Protein AF-A0A397BBU7-F1 (afdb_monomer)

Foldseek 3Di:
DVAADPPPRHHDDPVVVVVVVVCPCPCVVVVVVVVVLVVQLVCCCVPPDDPVPDPDDSVNSSVVSVVD

InterPro domains:
  IPR001567 Peptidase M3A/M3B catalytic domain [PF01432] (3-64)
  IPR024077 Neurolysin/Thimet oligopeptidase, domain 2 [G3DSA:1.10.1370.10] (1-67)

Sequence (68 aa):
MVSGHVDTGAPLPDCMFGKLVASTRIMAATNLLKQLEFSALDMALHHQYDPYSTTETIFDVKDQVAER

Mean predicted aligned error: 4.96 Å

Solvent-accessible surface area (backbone atoms only — not comparable to full-atom values): 4280 Å² total; per-residue (Å²): 132,97,60,49,42,88,89,76,60,46,66,69,53,67,73,58,52,52,50,53,62,72,45,72,62,67,61,50,65,62,56,47,51,55,52,50,53,52,53,52,43,52,52,46,48,76,72,75,56,52,88,88,81,50,87,76,48,75,64,55,54,43,52,56,63,73,74,110

Organism: Aphanomyces astaci (NCBI:txid112090)

Radius of gyration: 21.36 Å; Cα contacts (8 Å, |Δi|>4): 24; chains: 1; bounding box: 44×27×50 Å

Secondary structure (DSSP, 8-state):
--SB-TTT-PBPPHHHHHHHHHTTTTTHHHHHHHHHHHHHHHHHHHHT--TTT----HHHHHHHHHT-

pLDDT: mean 93.34, std 6.6, range [55.38, 97.44]

Structure (mmCIF, N/CA/C/O backbone):
data_AF-A0A397BBU7-F1
#
_entry.id   AF-A0A397BBU7-F1
#
loop_
_atom_site.group_PDB
_atom_site.id
_atom_site.type_symbol
_atom_site.label_atom_id
_atom_site.label_alt_id
_atom_site.label_comp_id
_atom_site.label_asym_id
_atom_site.label_entity_id
_atom_site.label_seq_id
_atom_site.pdbx_PDB_ins_code
_atom_site.Cartn_x
_atom_site.Cartn_y
_atom_site.Cartn_z
_atom_site.occupancy
_atom_site.B_iso_or_equiv
_atom_site.auth_seq_id
_atom_site.auth_comp_id
_atom_site.auth_asym_id
_atom_site.auth_atom_id
_atom_site.pdbx_PDB_model_num
ATOM 1 N N . MET A 1 1 ? -5.980 1.837 29.199 1.00 55.38 1 MET A N 1
ATOM 2 C CA . MET A 1 1 ? -7.246 1.714 28.441 1.00 55.38 1 MET A CA 1
ATOM 3 C C . MET A 1 1 ? -6.901 1.946 26.975 1.00 55.38 1 MET A C 1
ATOM 5 O O . MET A 1 1 ? -6.237 2.937 26.719 1.00 55.38 1 MET A O 1
ATOM 9 N N . VAL A 1 2 ? -7.222 1.034 26.048 1.00 71.31 2 VAL A N 1
ATOM 10 C CA . VAL A 1 2 ? -6.792 1.163 24.632 1.00 71.31 2 VAL A CA 1
ATOM 11 C C . VAL A 1 2 ? -7.763 2.026 23.805 1.00 71.31 2 VAL A C 1
ATOM 13 O O . VAL A 1 2 ? -7.339 2.656 22.846 1.00 71.31 2 VAL A O 1
ATOM 16 N N . SER A 1 3 ? -9.039 2.133 24.205 1.00 79.38 3 SER A N 1
ATOM 17 C CA . SER A 1 3 ? -10.055 2.960 23.527 1.00 79.38 3 SER A CA 1
ATOM 18 C C . SER A 1 3 ? -10.919 3.756 24.520 1.00 79.38 3 SER A C 1
ATOM 20 O O . SER A 1 3 ? -11.960 3.273 24.975 1.00 79.38 3 SER A O 1
ATOM 22 N N . GLY A 1 4 ? -10.485 4.969 24.861 1.00 89.56 4 GLY A N 1
ATOM 23 C CA . GLY A 1 4 ? -11.245 5.929 25.667 1.00 89.56 4 GLY A CA 1
ATOM 24 C C . GLY A 1 4 ? -11.296 7.293 24.981 1.00 89.56 4 GLY A C 1
ATOM 25 O O . GLY A 1 4 ? -10.421 7.614 24.176 1.00 89.56 4 GLY A O 1
ATOM 26 N N . HIS A 1 5 ? -12.327 8.081 25.274 1.00 93.06 5 HIS A N 1
ATOM 27 C CA . HIS A 1 5 ? -12.445 9.443 24.763 1.00 93.06 5 HIS A CA 1
ATOM 28 C C . HIS A 1 5 ? -11.283 10.301 25.274 1.00 93.06 5 HIS A C 1
ATOM 30 O O . HIS A 1 5 ? -10.979 10.273 26.466 1.00 93.06 5 HIS A O 1
ATOM 36 N N . VAL A 1 6 ? -10.667 11.087 24.388 1.00 94.56 6 VAL A N 1
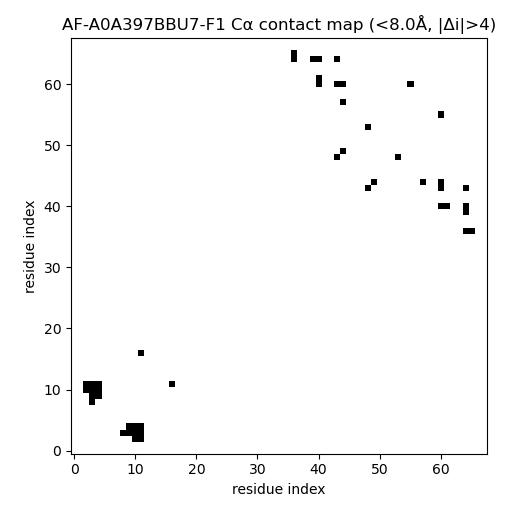ATOM 37 C CA . VAL A 1 6 ? -9.443 11.845 24.697 1.00 94.56 6 VAL A CA 1
ATOM 38 C C . VAL A 1 6 ? -9.631 12.830 25.855 1.00 94.56 6 VAL A C 1
ATOM 40 O O . VAL A 1 6 ? -8.797 12.867 26.752 1.00 94.56 6 VAL A O 1
ATOM 43 N N . ASP A 1 7 ? -10.760 13.545 25.889 1.00 95.38 7 ASP A N 1
ATOM 44 C CA . ASP A 1 7 ? -11.013 14.554 26.929 1.00 95.38 7 ASP A CA 1
ATOM 45 C C . ASP A 1 7 ? -11.632 13.994 28.219 1.00 95.38 7 ASP A C 1
ATOM 47 O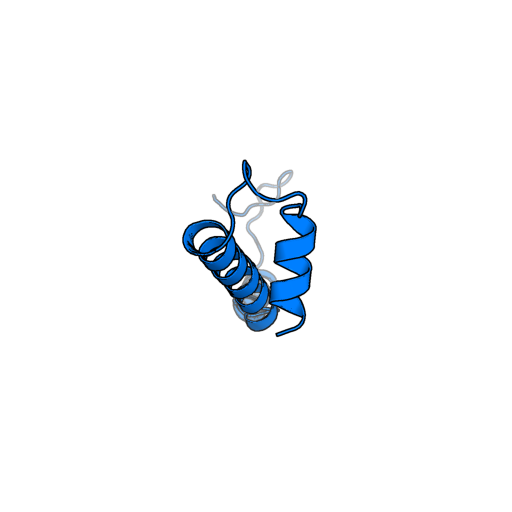 O . ASP A 1 7 ? -11.308 14.443 29.314 1.00 95.38 7 ASP A O 1
ATOM 51 N N . THR A 1 8 ? -12.556 13.032 28.115 1.00 94.38 8 THR A N 1
ATOM 52 C CA . THR A 1 8 ? -13.370 12.581 29.260 1.00 94.38 8 THR A CA 1
ATOM 53 C C . THR A 1 8 ? -12.891 11.263 29.857 1.00 94.38 8 THR A C 1
ATOM 55 O O . THR A 1 8 ? -13.343 10.881 30.933 1.00 94.38 8 THR A O 1
ATOM 58 N N . GLY A 1 9 ? -12.029 10.522 29.154 1.00 92.81 9 GLY A N 1
ATOM 59 C CA . GLY A 1 9 ? -11.620 9.169 29.529 1.00 92.81 9 GLY A CA 1
ATOM 60 C C . GLY A 1 9 ? -12.748 8.133 29.475 1.00 92.81 9 GLY A C 1
ATOM 61 O O . GLY A 1 9 ? -12.517 6.974 29.822 1.00 92.81 9 GLY A O 1
ATOM 62 N N . ALA A 1 10 ? -13.956 8.522 29.047 1.00 94.19 10 ALA A N 1
ATOM 63 C CA . ALA A 1 10 ? -15.094 7.620 28.957 1.00 94.19 10 ALA A CA 1
ATOM 64 C C . ALA A 1 10 ? -14.786 6.475 27.975 1.00 94.19 10 ALA A C 1
ATOM 66 O O . ALA A 1 10 ? -14.205 6.724 26.912 1.00 94.19 10 ALA A O 1
ATOM 67 N N . PRO A 1 11 ? -15.157 5.226 28.300 1.00 94.19 11 PRO A N 1
ATOM 68 C CA . PRO A 1 11 ? -14.900 4.092 27.425 1.00 94.19 11 PRO A CA 1
ATOM 69 C C . PRO A 1 11 ? -15.744 4.171 26.148 1.00 94.19 11 PRO A C 1
ATOM 71 O O . PRO A 1 11 ? -16.797 4.812 26.108 1.00 94.19 11 PRO A O 1
ATOM 74 N N . LEU A 1 12 ? -15.292 3.479 25.101 1.00 93.75 12 LEU A N 1
ATOM 75 C CA . LEU A 1 12 ? -16.072 3.303 23.877 1.00 93.75 12 LEU A CA 1
ATOM 76 C C . LEU A 1 12 ? -17.416 2.603 24.186 1.00 93.75 12 LEU A C 1
ATOM 78 O O . LEU A 1 12 ? -17.395 1.532 24.791 1.00 93.75 12 LEU A O 1
ATOM 82 N N . PRO A 1 13 ? -18.571 3.140 23.745 1.00 95.06 13 PRO A N 1
ATOM 83 C CA . PRO A 1 13 ? -19.862 2.492 23.965 1.00 95.06 13 PRO A CA 1
ATOM 84 C C . PRO A 1 13 ? -19.986 1.134 23.259 1.00 95.06 13 PRO A C 1
ATOM 86 O O . PRO A 1 13 ? -19.632 1.007 22.082 1.00 95.06 13 PRO A O 1
ATOM 89 N N . ASP A 1 14 ? -20.607 0.156 23.922 1.00 94.06 14 ASP A N 1
ATOM 90 C CA . ASP A 1 14 ? -20.783 -1.211 23.400 1.00 94.06 14 ASP A CA 1
ATOM 91 C C . ASP A 1 14 ? -21.501 -1.252 22.045 1.00 94.06 14 ASP A C 1
ATOM 93 O O . ASP A 1 14 ? -21.152 -2.036 21.161 1.00 94.06 14 ASP A O 1
ATOM 97 N N . CYS A 1 15 ? -22.478 -0.365 21.828 1.00 95.31 15 CYS A N 1
ATOM 98 C CA . CYS A 1 15 ? -23.206 -0.300 20.562 1.00 95.31 15 CYS A CA 1
ATOM 99 C C . CYS A 1 15 ? -22.319 0.159 19.390 1.00 95.31 15 CYS A C 1
ATOM 101 O O . CYS A 1 15 ? -22.514 -0.282 18.257 1.00 95.31 15 CYS A O 1
ATOM 103 N N . MET A 1 16 ? -21.332 1.025 19.646 1.00 94.12 16 MET A N 1
ATO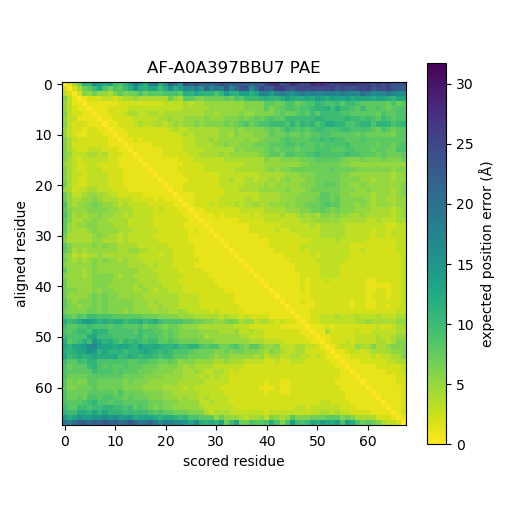M 104 C CA . MET A 1 16 ? -20.352 1.452 18.647 1.00 94.12 16 MET A CA 1
ATOM 105 C C . MET A 1 16 ? -19.301 0.371 18.434 1.00 94.12 16 MET A C 1
ATOM 107 O O . MET A 1 16 ? -18.970 0.069 17.289 1.00 94.12 16 MET A O 1
ATOM 111 N N . PHE A 1 17 ? -18.841 -0.265 19.512 1.00 94.00 17 PHE A N 1
ATOM 112 C CA . PHE A 1 17 ? -17.945 -1.412 19.421 1.00 94.00 17 PHE A CA 1
ATOM 113 C C . PHE A 1 17 ? -18.547 -2.530 18.556 1.00 94.00 17 PHE A C 1
ATOM 115 O O . PHE A 1 17 ? -17.896 -3.008 17.629 1.00 94.00 17 PHE A O 1
ATOM 122 N N . GLY A 1 18 ? -19.826 -2.865 18.756 1.00 95.50 18 GLY A N 1
ATOM 123 C CA . GLY A 1 18 ? -20.539 -3.841 17.927 1.00 95.50 18 GLY A CA 1
ATOM 124 C C . GLY A 1 18 ? -20.553 -3.480 16.437 1.00 95.50 18 GLY A C 1
ATOM 125 O O . GLY A 1 18 ? -20.333 -4.346 15.589 1.00 95.50 18 GLY A O 1
ATOM 126 N N . LYS A 1 19 ? -20.726 -2.193 16.098 1.00 96.00 19 LYS A N 1
ATOM 127 C CA . LYS A 1 19 ? -20.640 -1.719 14.705 1.00 96.00 19 LYS A CA 1
ATOM 128 C C . LYS A 1 19 ? -19.232 -1.875 14.126 1.00 96.00 19 LYS A C 1
ATOM 130 O O . LYS A 1 19 ? -19.107 -2.274 12.969 1.00 96.00 19 LYS A O 1
ATOM 135 N N . LEU A 1 20 ? -18.185 -1.601 14.909 1.00 94.44 20 LEU A N 1
ATOM 136 C CA . LEU A 1 20 ? -16.796 -1.796 14.475 1.00 94.44 20 LEU A CA 1
ATOM 137 C C . LEU A 1 20 ? -16.511 -3.274 14.194 1.00 94.44 20 LEU A C 1
ATOM 139 O O . LEU A 1 20 ? -15.968 -3.600 13.142 1.00 94.44 20 LEU A O 1
ATOM 143 N N . VAL A 1 21 ? -16.948 -4.172 15.084 1.00 95.19 21 VAL A N 1
ATOM 144 C CA . VAL A 1 21 ? -16.790 -5.625 14.907 1.00 95.19 21 VAL A CA 1
ATOM 145 C C . VAL A 1 21 ? -17.503 -6.108 13.643 1.00 95.19 21 VAL A C 1
ATOM 147 O O . VAL A 1 21 ? -16.909 -6.829 12.837 1.00 95.19 21 VAL A O 1
ATOM 150 N N . ALA A 1 22 ? -18.743 -5.666 13.415 1.00 96.75 22 ALA A N 1
ATOM 151 C CA . ALA A 1 22 ? -19.485 -5.977 12.193 1.00 96.75 22 ALA A CA 1
ATOM 152 C C . ALA A 1 22 ? -18.784 -5.455 10.922 1.00 96.75 22 ALA A C 1
ATOM 154 O O . ALA A 1 22 ? -18.891 -6.058 9.856 1.00 96.75 22 ALA A O 1
ATOM 155 N N . SER A 1 23 ? -18.019 -4.369 11.047 1.00 96.19 23 SER A N 1
ATOM 156 C CA . SER A 1 23 ? -17.317 -3.706 9.945 1.00 96.19 23 SER A CA 1
ATOM 157 C C . SER A 1 23 ? -15.931 -4.286 9.636 1.00 96.19 23 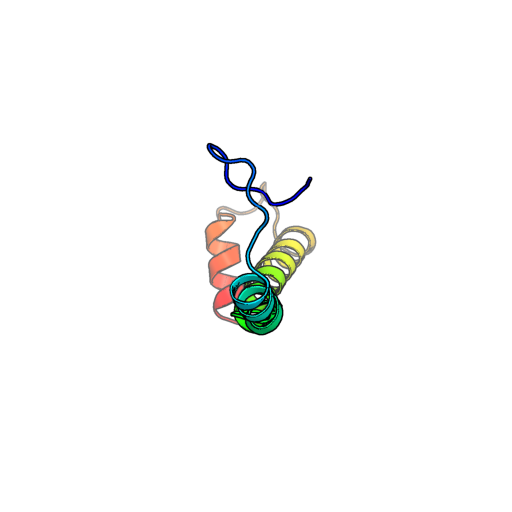SER A C 1
ATOM 159 O O . SER A 1 23 ? -15.302 -3.873 8.666 1.00 96.19 23 SER A O 1
ATOM 161 N N . THR A 1 24 ? -15.446 -5.267 10.403 1.00 94.31 24 THR A N 1
ATOM 162 C CA . THR A 1 24 ? -14.085 -5.839 10.269 1.00 94.31 24 THR A CA 1
ATOM 163 C C . THR A 1 24 ? -13.752 -6.406 8.889 1.00 94.31 24 THR A C 1
ATOM 165 O O . THR A 1 24 ? -12.582 -6.547 8.548 1.00 94.31 24 THR A O 1
AT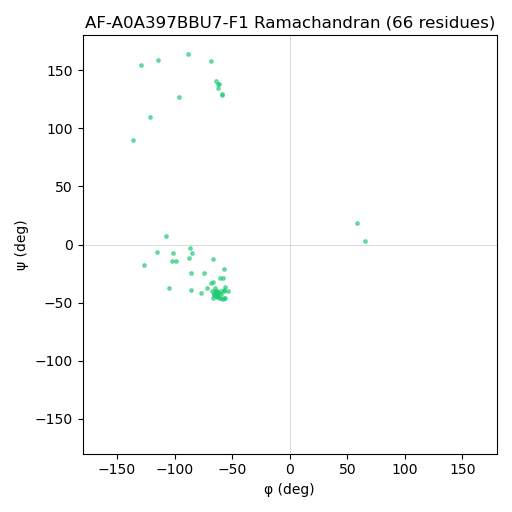OM 168 N N . ARG A 1 25 ? -14.768 -6.742 8.089 1.00 93.50 25 ARG A N 1
ATOM 169 C CA . ARG A 1 25 ? -14.609 -7.312 6.742 1.00 93.50 25 ARG A CA 1
ATOM 170 C C . ARG A 1 25 ? -14.967 -6.340 5.619 1.00 93.50 25 ARG A C 1
ATOM 172 O O . ARG A 1 25 ? -15.000 -6.745 4.457 1.00 93.50 25 ARG A O 1
ATOM 179 N N . ILE A 1 26 ? -15.233 -5.074 5.937 1.00 95.88 26 ILE A N 1
ATOM 180 C CA . ILE A 1 26 ? -15.479 -4.051 4.919 1.00 95.88 26 ILE A CA 1
ATOM 181 C C . ILE A 1 26 ? -14.249 -3.954 4.005 1.00 95.88 26 ILE A C 1
ATOM 183 O O . ILE A 1 26 ? -13.118 -3.870 4.474 1.00 95.88 26 ILE A O 1
ATOM 187 N N . MET A 1 27 ? -14.486 -4.005 2.690 1.00 96.06 27 MET A N 1
ATOM 188 C CA . MET A 1 27 ? -13.462 -3.950 1.634 1.00 96.06 27 MET A CA 1
ATOM 189 C C . MET A 1 27 ? -12.382 -5.045 1.685 1.00 96.06 27 MET A C 1
ATOM 191 O O . MET A 1 27 ? -11.352 -4.905 1.030 1.00 96.06 27 MET A O 1
ATOM 195 N N . ALA A 1 28 ? -12.599 -6.160 2.394 1.00 96.62 28 ALA A N 1
ATOM 196 C CA . ALA A 1 28 ? -11.596 -7.225 2.496 1.00 96.62 28 ALA A CA 1
ATOM 197 C C . ALA A 1 28 ? -11.109 -7.725 1.119 1.00 96.62 28 ALA A C 1
ATOM 199 O O . ALA A 1 28 ? -9.911 -7.912 0.925 1.00 96.62 28 ALA A O 1
ATOM 200 N N . ALA A 1 29 ? -12.017 -7.867 0.145 1.00 97.00 29 ALA A N 1
ATOM 201 C CA . ALA A 1 29 ? -11.671 -8.263 -1.220 1.00 97.00 29 ALA A CA 1
ATOM 202 C C . ALA A 1 29 ? -10.833 -7.203 -1.954 1.00 97.00 29 ALA A C 1
ATOM 204 O O . ALA A 1 29 ? -9.814 -7.538 -2.545 1.00 97.00 29 ALA A O 1
ATOM 205 N N . THR A 1 30 ? -11.211 -5.924 -1.880 1.00 97.31 30 THR A N 1
ATOM 206 C CA . THR A 1 30 ? -10.451 -4.820 -2.493 1.00 97.31 30 THR A CA 1
ATOM 207 C C . THR A 1 30 ? -9.051 -4.704 -1.894 1.00 97.31 30 THR A C 1
ATOM 209 O O . THR A 1 30 ? -8.072 -4.561 -2.622 1.00 97.31 30 THR A O 1
ATOM 212 N N . ASN A 1 31 ? -8.937 -4.831 -0.570 1.00 97.06 31 ASN A N 1
ATOM 213 C CA . ASN A 1 31 ? -7.649 -4.828 0.119 1.00 97.06 31 ASN A CA 1
ATOM 214 C C . ASN A 1 31 ? -6.783 -6.018 -0.310 1.00 97.06 31 ASN A C 1
ATOM 216 O O . ASN A 1 31 ? -5.584 -5.855 -0.527 1.00 97.06 31 ASN A O 1
ATOM 220 N N . LEU A 1 32 ? -7.386 -7.202 -0.469 1.00 97.44 32 LEU A N 1
ATOM 221 C CA . LEU A 1 32 ? -6.683 -8.384 -0.960 1.00 97.44 32 LEU A CA 1
ATOM 222 C C . LEU A 1 32 ? -6.222 -8.208 -2.411 1.00 97.44 32 LEU A C 1
ATOM 224 O O . LEU A 1 32 ? -5.075 -8.517 -2.709 1.00 97.44 32 LEU A O 1
ATOM 228 N N . LEU A 1 33 ? -7.065 -7.664 -3.293 1.00 96.56 33 LEU A N 1
ATOM 229 C CA . LEU A 1 33 ? -6.683 -7.361 -4.675 1.00 96.56 33 LEU A CA 1
ATOM 230 C C . LEU A 1 33 ? -5.470 -6.431 -4.731 1.00 96.56 33 LEU A C 1
ATOM 232 O O . LEU A 1 33 ? -4.566 -6.668 -5.524 1.00 96.56 33 LEU A O 1
ATOM 236 N N . LYS A 1 34 ? -5.390 -5.434 -3.840 1.00 95.88 34 LYS A N 1
ATOM 237 C CA . LYS A 1 34 ? -4.217 -4.557 -3.773 1.00 95.88 34 LYS A CA 1
ATOM 238 C C . LYS A 1 34 ? -2.946 -5.297 -3.348 1.00 95.88 34 LYS A C 1
ATOM 240 O O . LYS A 1 34 ? -1.874 -5.022 -3.876 1.00 95.88 34 LYS A O 1
ATOM 245 N N . GLN A 1 35 ? -3.053 -6.251 -2.424 1.00 97.38 35 GLN A N 1
ATOM 246 C CA . GLN A 1 35 ? -1.919 -7.108 -2.060 1.00 97.38 35 GLN A CA 1
ATOM 247 C C . GLN A 1 35 ? -1.491 -8.005 -3.226 1.00 97.38 35 GLN A C 1
ATOM 249 O O . GLN A 1 35 ? -0.299 -8.118 -3.493 1.00 97.38 35 GLN A O 1
ATOM 254 N N . LEU A 1 36 ? -2.449 -8.584 -3.956 1.00 96.75 36 LEU A N 1
ATOM 255 C CA . LEU A 1 36 ? -2.165 -9.396 -5.141 1.00 96.75 36 LEU A CA 1
ATOM 256 C C . LEU A 1 36 ? -1.490 -8.578 -6.248 1.00 96.75 36 LEU A C 1
ATOM 258 O O . LEU A 1 36 ? -0.538 -9.065 -6.847 1.00 96.75 36 LEU A O 1
ATOM 262 N N . GLU A 1 37 ? -1.920 -7.335 -6.473 1.00 95.88 37 GLU A N 1
ATOM 263 C CA . GLU A 1 37 ? -1.273 -6.407 -7.410 1.00 95.88 37 GLU A CA 1
ATOM 264 C C . GLU A 1 37 ? 0.200 -6.180 -7.034 1.00 95.88 37 GLU A C 1
ATOM 266 O O . GLU A 1 37 ? 1.084 -6.293 -7.883 1.00 95.88 37 GLU A O 1
ATOM 271 N N . PHE A 1 38 ? 0.487 -5.926 -5.751 1.00 96.00 38 PHE A N 1
ATOM 272 C CA . PHE A 1 38 ? 1.864 -5.765 -5.280 1.00 96.00 38 PHE A CA 1
ATOM 273 C C . PHE A 1 38 ? 2.693 -7.039 -5.442 1.00 96.00 38 PHE A C 1
ATOM 275 O O . PHE A 1 38 ? 3.828 -6.962 -5.903 1.00 96.00 38 PHE A O 1
ATOM 282 N N . SER A 1 39 ? 2.141 -8.205 -5.098 1.00 97.25 39 SER A N 1
ATOM 283 C CA . SER A 1 39 ? 2.842 -9.481 -5.268 1.00 97.25 39 SER A CA 1
ATOM 284 C C . SER A 1 39 ? 3.117 -9.800 -6.739 1.00 97.25 39 SER A C 1
ATOM 286 O O . SER A 1 39 ? 4.196 -10.280 -7.068 1.00 97.25 39 SER A O 1
ATOM 288 N N . ALA A 1 40 ? 2.171 -9.520 -7.638 1.00 96.25 40 ALA A N 1
ATOM 289 C CA . ALA A 1 40 ? 2.352 -9.751 -9.067 1.00 96.25 40 ALA A CA 1
ATOM 290 C C . ALA A 1 40 ? 3.439 -8.839 -9.658 1.00 96.25 40 ALA A C 1
ATOM 292 O O . ALA A 1 40 ? 4.299 -9.318 -10.400 1.00 96.25 40 ALA A O 1
ATOM 293 N N . LEU A 1 41 ? 3.446 -7.554 -9.282 1.00 96.50 41 LEU A N 1
ATOM 294 C CA . LEU A 1 41 ? 4.507 -6.621 -9.667 1.00 96.50 41 LEU A CA 1
ATOM 295 C C . LEU A 1 41 ? 5.873 -7.078 -9.142 1.00 96.50 41 LEU A C 1
ATOM 297 O O . LEU A 1 41 ? 6.841 -7.089 -9.896 1.00 96.50 41 LEU A O 1
ATOM 301 N N . ASP A 1 42 ? 5.951 -7.482 -7.872 1.00 97.00 42 ASP A N 1
ATOM 302 C CA . ASP A 1 42 ? 7.192 -7.959 -7.257 1.00 97.00 42 ASP A CA 1
ATOM 303 C C . ASP A 1 42 ? 7.791 -9.150 -8.020 1.00 97.00 42 ASP A C 1
ATOM 305 O O . ASP A 1 42 ? 8.976 -9.146 -8.357 1.00 97.00 42 ASP A O 1
ATOM 309 N N . MET A 1 43 ? 6.957 -10.130 -8.380 1.00 96.94 43 MET A N 1
ATOM 310 C CA . MET A 1 43 ? 7.390 -11.276 -9.181 1.00 96.94 43 MET A CA 1
ATOM 311 C C . MET A 1 43 ? 7.848 -10.865 -10.585 1.00 96.94 43 MET A C 1
ATOM 313 O O . MET A 1 43 ? 8.855 -11.379 -11.071 1.00 96.94 43 MET A O 1
ATOM 317 N N . ALA A 1 44 ? 7.143 -9.938 -11.240 1.00 95.38 44 ALA A N 1
ATOM 318 C CA . ALA A 1 44 ? 7.526 -9.449 -12.564 1.00 95.38 44 ALA A CA 1
ATOM 319 C C . ALA A 1 44 ? 8.892 -8.745 -12.531 1.00 95.38 44 ALA A C 1
ATOM 321 O O . ALA A 1 44 ? 9.757 -9.037 -13.362 1.00 95.38 44 ALA A O 1
ATOM 322 N N . LEU A 1 45 ? 9.112 -7.889 -11.528 1.00 96.19 45 LEU A N 1
ATOM 323 C CA . LEU A 1 45 ? 10.366 -7.159 -11.366 1.00 96.19 45 LEU A CA 1
ATOM 324 C C . LEU A 1 45 ? 11.554 -8.091 -11.101 1.00 96.19 45 LEU A C 1
ATOM 326 O O . LEU A 1 45 ? 12.625 -7.893 -11.659 1.00 96.19 45 LEU A O 1
ATOM 330 N N . HIS A 1 46 ? 11.376 -9.130 -10.286 1.00 95.81 46 HIS A N 1
ATOM 331 C CA . HIS A 1 46 ? 12.483 -10.014 -9.908 1.00 95.81 46 HIS A CA 1
ATOM 332 C C . HIS A 1 46 ? 12.725 -11.181 -10.871 1.00 95.81 46 HIS A C 1
ATOM 334 O O . HIS A 1 46 ? 13.745 -11.859 -10.755 1.00 95.81 46 HIS A O 1
ATOM 340 N N . HIS A 1 47 ? 11.813 -11.439 -11.810 1.00 94.12 47 HIS A N 1
ATOM 341 C CA . HIS A 1 47 ? 11.976 -12.507 -12.797 1.00 94.12 47 HIS A CA 1
ATOM 342 C C . HIS A 1 47 ? 12.340 -11.986 -14.195 1.00 94.12 47 HIS A C 1
ATOM 344 O O . HIS A 1 47 ? 13.052 -12.672 -14.926 1.00 94.12 47 HIS A O 1
ATOM 350 N N . GLN A 1 48 ? 11.791 -10.845 -14.625 1.00 87.88 48 GLN A N 1
ATOM 351 C CA . GLN A 1 48 ? 11.801 -10.442 -16.045 1.00 87.88 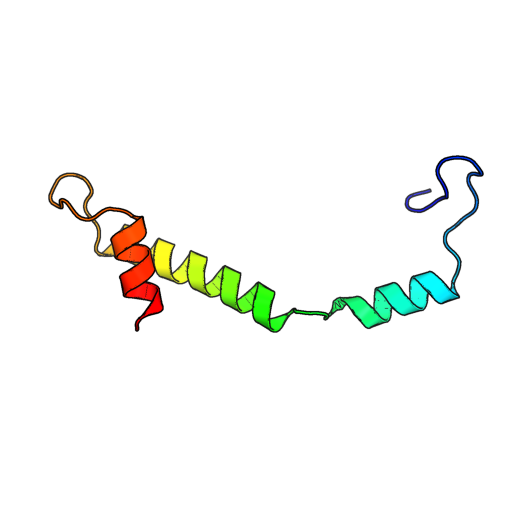48 GLN A CA 1
ATOM 352 C C . GLN A 1 48 ? 12.378 -9.046 -16.283 1.00 87.88 48 GLN A C 1
ATOM 354 O O . GLN A 1 48 ? 12.743 -8.738 -17.414 1.00 87.88 48 GLN A O 1
ATOM 359 N N . TYR A 1 49 ? 12.469 -8.214 -15.249 1.00 94.56 49 TYR A N 1
ATOM 360 C CA . TYR A 1 49 ? 12.933 -6.839 -15.370 1.00 94.56 49 TYR A CA 1
ATOM 361 C C . TYR A 1 49 ? 14.421 -6.728 -15.027 1.00 94.56 49 TYR A C 1
ATOM 363 O O . TYR A 1 49 ? 14.855 -7.134 -13.950 1.00 94.56 49 TYR A O 1
ATOM 371 N N . ASP A 1 50 ? 15.196 -6.129 -15.928 1.00 94.69 50 ASP A N 1
ATOM 372 C CA . ASP A 1 50 ? 16.588 -5.761 -15.678 1.00 94.69 50 ASP A CA 1
ATOM 373 C C . ASP A 1 50 ? 16.765 -4.245 -15.874 1.00 94.69 50 ASP A C 1
ATOM 375 O O . ASP A 1 50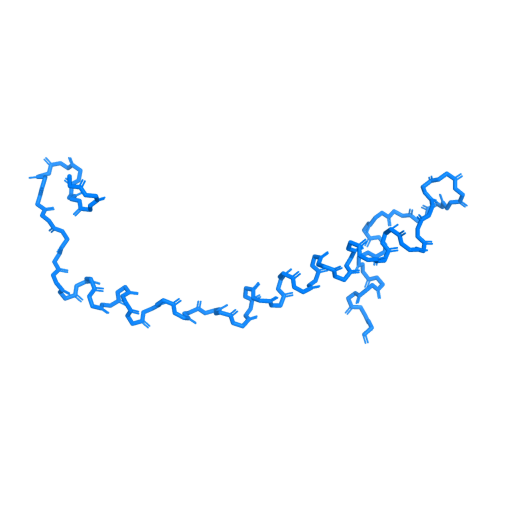 ? 16.725 -3.762 -17.010 1.00 94.69 50 ASP A O 1
ATOM 379 N N . PRO A 1 51 ? 16.995 -3.482 -14.789 1.00 92.81 51 PRO A N 1
ATOM 380 C CA . PRO A 1 51 ? 17.064 -2.024 -14.838 1.00 92.81 51 PRO A CA 1
ATOM 381 C C . PRO A 1 51 ? 18.257 -1.476 -15.634 1.00 92.81 51 PRO A C 1
ATOM 383 O O . PRO A 1 51 ? 18.290 -0.278 -15.903 1.00 92.81 51 PRO A O 1
ATOM 386 N N . TYR A 1 52 ? 19.249 -2.303 -15.981 1.00 94.81 52 TYR A N 1
ATOM 387 C CA . TYR A 1 52 ? 20.428 -1.869 -16.737 1.00 94.81 52 TYR A CA 1
ATOM 388 C C . TYR A 1 52 ? 20.338 -2.170 -18.234 1.00 94.81 52 TYR A C 1
ATOM 390 O O . TYR A 1 52 ? 21.131 -1.626 -19.006 1.00 94.81 52 TYR A O 1
ATOM 398 N N . SER A 1 53 ? 19.399 -3.022 -18.651 1.00 93.06 53 SER A N 1
ATOM 399 C CA . SER A 1 53 ? 19.236 -3.427 -20.052 1.00 93.06 53 SER A CA 1
ATOM 400 C C . SER A 1 53 ? 17.920 -2.980 -20.689 1.00 93.06 53 SER A C 1
ATOM 402 O O . SER A 1 53 ? 17.775 -3.107 -21.906 1.00 93.06 53 SER A O 1
ATOM 404 N N . THR A 1 54 ? 16.994 -2.400 -19.918 1.00 93.19 54 THR A N 1
ATOM 405 C CA . THR A 1 54 ? 15.728 -1.848 -20.424 1.00 93.19 54 THR A CA 1
ATOM 406 C C . THR A 1 54 ? 15.627 -0.329 -20.257 1.00 93.19 54 THR A C 1
ATOM 408 O O . THR A 1 54 ? 16.305 0.2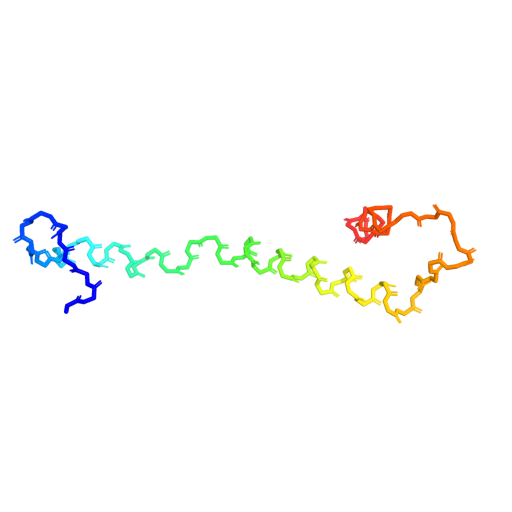80 -19.433 1.00 93.19 54 THR A O 1
ATOM 411 N N . THR A 1 55 ? 14.754 0.284 -21.060 1.00 94.88 55 THR A N 1
ATOM 412 C CA . THR A 1 55 ? 14.294 1.675 -20.874 1.00 94.88 55 THR A CA 1
ATOM 413 C C . THR A 1 55 ? 12.903 1.746 -20.246 1.00 94.88 55 THR A C 1
ATOM 415 O O . THR A 1 55 ? 12.451 2.838 -19.906 1.00 94.88 55 THR A O 1
ATOM 418 N N . GLU A 1 56 ? 12.238 0.596 -20.084 1.00 94.88 56 GLU A N 1
ATOM 419 C CA . GLU A 1 56 ? 10.968 0.504 -19.372 1.00 94.88 56 GLU A CA 1
ATOM 420 C C . GLU A 1 56 ? 11.155 0.924 -17.918 1.00 94.88 56 GLU A C 1
ATOM 422 O O . GLU A 1 56 ? 12.126 0.568 -17.250 1.00 94.88 56 GLU A O 1
ATOM 427 N N . THR A 1 57 ? 10.197 1.683 -17.416 1.00 94.88 57 THR A N 1
ATOM 428 C CA . THR A 1 57 ? 10.129 2.046 -16.012 1.00 94.88 57 THR A CA 1
ATOM 429 C C . THR A 1 57 ? 9.360 0.989 -15.227 1.00 94.88 57 THR A C 1
ATOM 431 O O . THR A 1 57 ? 8.574 0.209 -15.761 1.00 94.88 57 THR A O 1
ATOM 434 N N 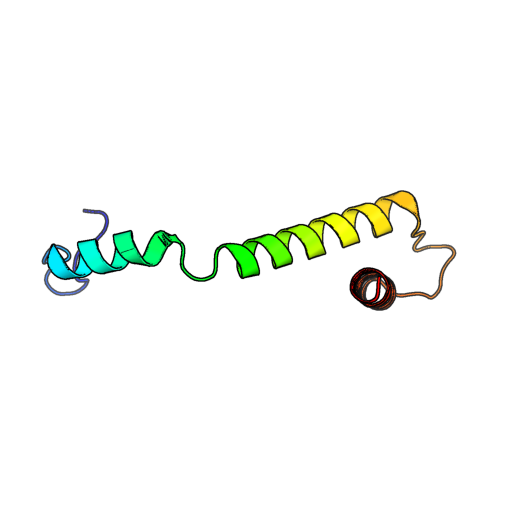. ILE A 1 58 ? 9.504 1.021 -13.904 1.00 94.19 58 ILE A N 1
ATOM 435 C CA . ILE A 1 58 ? 8.708 0.185 -12.994 1.00 94.19 58 ILE A CA 1
ATOM 436 C C . ILE A 1 58 ? 7.196 0.437 -13.167 1.00 94.19 58 ILE A C 1
ATOM 438 O O . ILE A 1 58 ? 6.390 -0.464 -12.939 1.00 94.19 58 ILE A O 1
ATOM 442 N N . PHE A 1 59 ? 6.793 1.648 -13.571 1.00 95.12 59 PHE A N 1
ATOM 443 C CA . PHE A 1 59 ? 5.386 1.968 -13.820 1.00 95.12 59 PHE A CA 1
ATOM 444 C C . PHE A 1 59 ? 4.867 1.303 -15.091 1.00 95.12 59 PHE A C 1
ATOM 446 O O . PHE A 1 59 ? 3.752 0.793 -15.065 1.00 95.12 59 PHE A O 1
ATOM 453 N N . ASP A 1 60 ? 5.697 1.220 -16.131 1.00 95.56 60 ASP A N 1
ATOM 454 C CA . ASP A 1 60 ? 5.350 0.510 -17.363 1.00 95.56 60 ASP A CA 1
ATOM 455 C C . ASP A 1 60 ? 5.142 -0.983 -17.075 1.00 95.56 60 ASP A C 1
ATOM 457 O O . ASP A 1 60 ? 4.134 -1.561 -17.472 1.00 95.56 60 ASP A O 1
ATOM 461 N N . VAL A 1 61 ? 6.029 -1.595 -16.279 1.00 94.88 61 VAL A N 1
ATOM 462 C CA . VAL A 1 61 ? 5.880 -2.996 -15.839 1.00 94.88 61 VAL A CA 1
ATOM 463 C C . VAL A 1 61 ? 4.606 -3.191 -15.012 1.00 94.88 61 VAL A C 1
ATOM 465 O O . VAL A 1 61 ? 3.892 -4.178 -15.182 1.00 94.88 61 VAL A O 1
ATOM 468 N N . LYS A 1 62 ? 4.289 -2.253 -14.114 1.00 95.19 62 LYS A N 1
ATOM 469 C CA . LYS A 1 62 ? 3.064 -2.303 -13.305 1.00 95.19 62 LYS A CA 1
ATOM 470 C C . LYS A 1 62 ? 1.807 -2.224 -14.175 1.00 95.19 62 LYS A C 1
ATOM 472 O O . LYS A 1 62 ? 0.876 -2.989 -13.935 1.00 95.19 62 LYS A O 1
ATOM 477 N N . ASP A 1 63 ? 1.784 -1.347 -15.172 1.00 95.31 63 ASP A N 1
ATOM 478 C CA . ASP A 1 63 ? 0.641 -1.208 -16.075 1.00 95.31 63 ASP A CA 1
ATOM 479 C C . ASP A 1 63 ? 0.487 -2.469 -16.951 1.00 95.31 63 ASP A C 1
ATOM 481 O O . ASP A 1 63 ? -0.611 -3.015 -17.048 1.00 95.31 63 ASP A O 1
ATOM 485 N N . GLN A 1 64 ? 1.591 -3.050 -17.440 1.00 93.50 64 GLN A N 1
ATOM 486 C CA . GLN A 1 64 ? 1.578 -4.339 -18.148 1.00 93.50 64 GLN A CA 1
ATOM 487 C C . GLN A 1 64 ? 1.035 -5.498 -17.298 1.00 93.50 64 GLN A C 1
ATOM 489 O O . GLN A 1 64 ? 0.336 -6.369 -17.812 1.00 93.50 64 GLN A O 1
ATOM 494 N N . VAL A 1 65 ? 1.377 -5.557 -16.006 1.00 93.44 65 VAL A N 1
ATOM 495 C CA . VAL A 1 65 ? 0.866 -6.592 -15.089 1.00 93.44 65 VAL A CA 1
ATOM 496 C C . VAL A 1 65 ? -0.630 -6.404 -14.823 1.00 93.44 65 VAL A C 1
ATOM 498 O O . VAL A 1 65 ? -1.334 -7.396 -14.662 1.00 93.44 65 VAL A O 1
ATOM 501 N N . ALA A 1 66 ? -1.122 -5.164 -14.800 1.00 90.50 66 ALA A N 1
ATOM 502 C CA . ALA A 1 66 ? -2.533 -4.858 -14.573 1.00 90.50 66 ALA A CA 1
ATOM 503 C C . ALA A 1 66 ? -3.437 -5.159 -15.785 1.00 90.50 66 ALA A C 1
ATOM 505 O O . ALA A 1 66 ? -4.636 -5.370 -15.607 1.00 90.50 66 ALA A O 1
ATOM 506 N N . GLU A 1 67 ? -2.884 -5.171 -17.001 1.00 87.94 67 GLU A N 1
ATOM 507 C CA . GLU A 1 67 ? -3.611 -5.456 -18.248 1.00 87.94 67 GLU A CA 1
ATOM 508 C C . GLU A 1 67 ? -3.738 -6.958 -18.582 1.00 87.94 67 GLU A C 1
ATOM 510 O O . GLU A 1 67 ? -4.440 -7.310 -19.533 1.00 87.94 67 GLU A O 1
ATOM 515 N N . ARG A 1 68 ? -3.070 -7.843 -17.827 1.00 72.00 68 ARG A N 1
ATOM 516 C CA . ARG A 1 68 ? -3.098 -9.309 -18.008 1.00 72.00 68 ARG A CA 1
ATOM 517 C C . ARG A 1 68 ? -4.255 -9.975 -17.269 1.00 72.00 68 ARG A C 1
ATOM 519 O O . ARG A 1 68 ? -4.829 -10.918 -17.860 1.00 72.00 68 ARG A O 1
#